Protein AF-A0A8T5YN31-F1 (afdb_monomer)

Solvent-accessible surface area (backbone atoms only — not comparable to full-atom values): 3976 Å² total; per-residue (Å²): 110,71,68,49,54,50,41,52,52,53,47,71,67,53,54,68,90,80,42,54,70,61,39,57,53,49,40,53,50,41,53,48,41,44,52,38,49,53,50,19,68,75,68,72,36,64,67,43,48,51,51,42,52,50,54,55,49,55,51,50,51,53,51,52,56,51,53,69,72,76,107

Nearest PDB structures (foldseek):
  6lea-assembly2_B  TM=9.706E-01  e=1.199E-02  Helicobacter pylori CPY1124
  3k1i-assembly2_B  TM=9.714E-01  e=2.429E-02  Helicobacter pylori 26695
  3iqc-assembly3_A  TM=9.626E-01  e=2.944E-02  Helicobacter pylori 26695
  6gow-assembly1_E  TM=9.198E-01  e=7.228E-02  Bacillus subtilis
  5xef-assembly1_A  TM=9.013E-01  e=2.780E-01  Bacillus cereus ATCC 14579

Sequence (71 aa):
NKCIDILNALTSSLEFETGGELVVNLSRLYDHCVYRLYEASGELSAEKIDEVMLILSNLREGWEGLSGKLG

Organism: Escherichia coli (NCBI:txid562)

pLDDT: mean 89.59, std 8.54, range [48.0, 95.88]

Foldseek 3Di:
DVLLVVLVVVLVPQDPPPCPPVNVVSNVLSVVLNVLVVVCVVVVDPVSVVVSVVSVVVVVVVVVVVVVVVD

Mean predicted aligned error: 4.24 Å

Structure (mmCIF, N/CA/C/O backbone):
data_AF-A0A8T5YN31-F1
#
_entry.id   AF-A0A8T5YN31-F1
#
loop_
_atom_site.group_PDB
_atom_site.id
_atom_site.type_symbol
_atom_site.label_atom_id
_atom_site.label_alt_id
_atom_site.label_comp_id
_atom_site.label_asym_id
_atom_site.label_entity_id
_atom_site.label_seq_id
_atom_site.pdbx_PDB_ins_code
_atom_site.Cartn_x
_atom_site.Cartn_y
_atom_site.Cartn_z
_atom_site.occupancy
_atom_site.B_iso_or_equiv
_atom_site.auth_seq_id
_atom_site.auth_comp_id
_atom_site.auth_asym_id
_atom_site.auth_atom_id
_atom_site.pdbx_PDB_model_num
ATOM 1 N N . ASN A 1 1 ? 15.014 0.140 -1.874 1.00 69.69 1 ASN A N 1
ATOM 2 C CA . ASN A 1 1 ? 14.119 -0.570 -0.931 1.00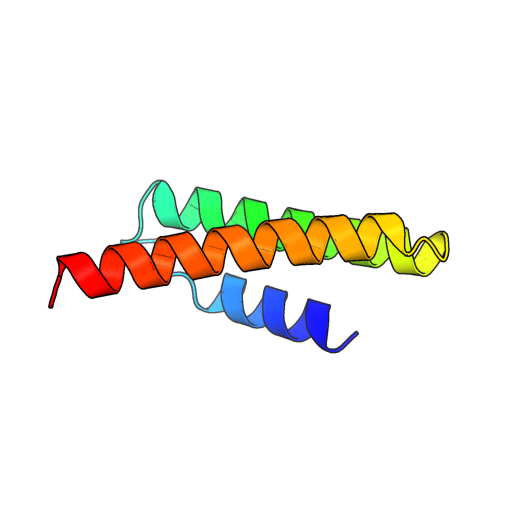 69.69 1 ASN A CA 1
ATOM 3 C C . ASN A 1 1 ? 13.451 0.304 0.133 1.00 69.69 1 ASN A C 1
ATOM 5 O O . ASN A 1 1 ? 12.527 -0.186 0.756 1.00 69.69 1 ASN A O 1
ATOM 9 N N . LYS A 1 2 ? 13.769 1.607 0.261 1.00 85.31 2 LYS A N 1
ATOM 10 C CA . LYS A 1 2 ? 13.144 2.508 1.259 1.00 85.31 2 LYS A CA 1
ATOM 11 C C . LYS A 1 2 ? 11.605 2.488 1.297 1.00 85.31 2 LYS A C 1
ATOM 13 O O . LYS A 1 2 ? 11.025 2.597 2.365 1.00 85.31 2 LYS A O 1
ATOM 18 N N . CYS A 1 3 ? 10.942 2.379 0.143 1.00 87.75 3 CYS A N 1
ATOM 19 C CA . CYS A 1 3 ? 9.477 2.376 0.072 1.00 87.75 3 CYS A CA 1
ATOM 20 C C . CYS A 1 3 ? 8.871 1.093 0.672 1.00 87.75 3 CYS A C 1
ATOM 22 O O . CYS A 1 3 ? 7.908 1.164 1.426 1.00 87.75 3 CYS A O 1
ATOM 24 N N . ILE A 1 4 ? 9.501 -0.060 0.423 1.00 91.06 4 ILE A N 1
ATOM 25 C CA . ILE A 1 4 ? 9.122 -1.347 1.023 1.00 91.06 4 ILE A CA 1
ATOM 26 C C . ILE A 1 4 ? 9.308 -1.297 2.545 1.00 91.06 4 ILE A C 1
ATOM 28 O O . ILE A 1 4 ? 8.425 -1.726 3.279 1.00 91.06 4 ILE A O 1
ATOM 32 N N . ASP A 1 5 ? 10.407 -0.706 3.026 1.00 93.25 5 ASP A N 1
ATOM 33 C CA . ASP A 1 5 ? 10.659 -0.558 4.466 1.00 93.25 5 ASP A CA 1
ATOM 34 C C . ASP A 1 5 ? 9.564 0.279 5.156 1.00 93.25 5 ASP A C 1
ATOM 36 O O . ASP A 1 5 ? 9.113 -0.067 6.246 1.00 93.25 5 ASP A O 1
ATOM 40 N N . ILE A 1 6 ? 9.090 1.346 4.500 1.00 91.88 6 ILE A N 1
ATOM 41 C CA . ILE A 1 6 ? 7.977 2.173 4.993 1.00 91.88 6 ILE A CA 1
ATOM 42 C C . ILE A 1 6 ? 6.673 1.372 5.028 1.00 91.88 6 ILE A C 1
ATOM 44 O O . ILE A 1 6 ? 5.977 1.411 6.038 1.00 91.88 6 ILE A O 1
ATOM 48 N N . LEU A 1 7 ? 6.342 0.639 3.961 1.00 92.50 7 LEU A N 1
ATOM 49 C CA . LEU A 1 7 ? 5.125 -0.180 3.911 1.00 92.50 7 LEU A CA 1
ATOM 50 C C . LEU A 1 7 ? 5.130 -1.252 5.004 1.00 92.50 7 LEU A C 1
ATOM 52 O O . LEU A 1 7 ? 4.140 -1.411 5.708 1.00 92.50 7 LEU A O 1
ATOM 56 N N . ASN A 1 8 ? 6.267 -1.911 5.224 1.00 92.56 8 ASN A N 1
ATOM 57 C CA . ASN A 1 8 ? 6.419 -2.899 6.290 1.00 92.56 8 ASN A CA 1
ATOM 58 C C . ASN A 1 8 ? 6.280 -2.277 7.688 1.00 92.56 8 ASN A C 1
ATOM 60 O O . ASN A 1 8 ? 5.656 -2.871 8.572 1.00 92.56 8 ASN A O 1
ATOM 64 N N . ALA A 1 9 ? 6.831 -1.077 7.899 1.00 93.88 9 ALA A N 1
ATOM 65 C CA . ALA A 1 9 ? 6.664 -0.345 9.151 1.00 93.88 9 ALA A CA 1
ATOM 66 C C . ALA A 1 9 ? 5.197 0.062 9.380 1.00 93.88 9 ALA A C 1
ATOM 68 O O . ALA A 1 9 ? 4.693 -0.089 10.491 1.00 93.88 9 ALA A O 1
ATOM 69 N N . LEU A 1 10 ? 4.498 0.513 8.330 1.00 91.25 10 LEU A N 1
ATOM 7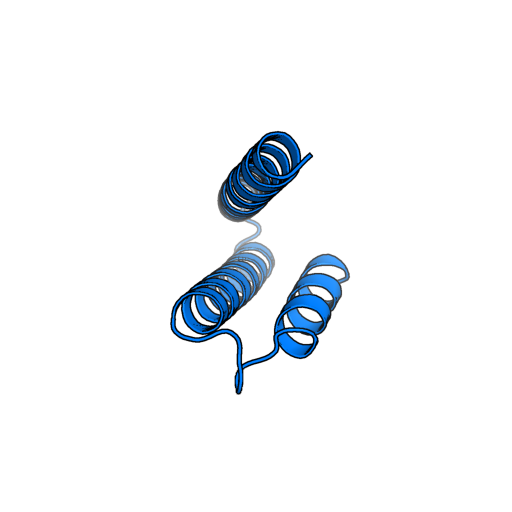0 C CA . LEU A 1 10 ? 3.068 0.828 8.381 1.00 91.25 10 LEU A CA 1
ATOM 71 C C . LEU A 1 10 ? 2.242 -0.411 8.728 1.00 91.25 10 LEU A C 1
ATOM 73 O O . LEU A 1 10 ? 1.454 -0.351 9.667 1.00 91.25 10 LEU A O 1
ATOM 77 N N . THR A 1 11 ? 2.465 -1.543 8.054 1.00 91.69 11 THR A N 1
ATOM 78 C CA . THR A 1 11 ? 1.801 -2.816 8.378 1.00 91.69 11 THR A CA 1
ATOM 79 C C . THR A 1 11 ? 2.046 -3.230 9.827 1.00 91.69 11 THR A C 1
ATOM 81 O O . THR A 1 11 ? 1.110 -3.624 10.516 1.00 91.69 11 THR A O 1
ATOM 84 N N . SER A 1 12 ? 3.279 -3.087 10.322 1.00 92.06 12 SER A N 1
ATOM 85 C CA . SER A 1 12 ? 3.633 -3.432 11.708 1.00 92.06 12 SER A CA 1
ATOM 86 C C . SER A 1 12 ? 3.011 -2.496 12.749 1.00 92.06 12 SER A C 1
ATOM 88 O O . SER A 1 12 ? 2.926 -2.857 13.918 1.00 92.06 12 SER A O 1
ATOM 90 N N . SER A 1 13 ? 2.598 -1.292 12.346 1.00 91.62 13 SER A N 1
ATOM 91 C CA . SER A 1 13 ? 1.934 -0.319 13.223 1.00 91.62 13 SER A CA 1
ATOM 92 C C . SER A 1 13 ? 0.418 -0.512 13.327 1.00 91.62 13 SER A C 1
ATOM 94 O O . SER A 1 13 ? -0.235 0.189 14.098 1.00 91.62 13 SER A O 1
ATOM 96 N N . LEU A 1 14 ? -0.154 -1.426 12.537 1.00 90.62 14 LEU A N 1
ATOM 97 C CA . LEU A 1 14 ? -1.587 -1.683 12.534 1.00 90.62 14 LEU A CA 1
ATOM 98 C C . LEU A 1 14 ? -2.018 -2.470 13.779 1.00 90.62 14 LEU A C 1
ATOM 100 O O . LEU A 1 14 ? -1.431 -3.495 14.117 1.00 90.62 14 LEU A O 1
ATOM 104 N N . GLU A 1 15 ? -3.100 -2.020 14.416 1.00 91.19 15 GLU A N 1
ATOM 105 C CA . GLU A 1 15 ? -3.679 -2.680 15.588 1.00 91.19 15 GLU A CA 1
ATOM 106 C C . GLU A 1 15 ? -4.709 -3.735 15.163 1.00 91.19 15 GLU A C 1
ATOM 108 O O . GLU A 1 15 ? -5.891 -3.442 14.957 1.00 91.19 15 GLU A O 1
ATOM 113 N N . PHE A 1 16 ? -4.255 -4.975 14.989 1.00 88.25 16 PHE A N 1
ATOM 114 C CA . PHE A 1 16 ? -5.096 -6.073 14.503 1.00 88.25 16 PHE A CA 1
ATOM 115 C C . PHE A 1 16 ? -6.129 -6.543 15.533 1.00 88.25 16 PHE A C 1
ATOM 117 O O . PHE A 1 16 ? -7.173 -7.064 15.141 1.00 88.25 16 PHE A O 1
ATOM 124 N N . GLU A 1 17 ? -5.876 -6.342 16.830 1.00 87.88 17 GLU A N 1
ATOM 125 C CA . GLU A 1 17 ? -6.786 -6.793 17.888 1.00 87.88 17 GLU A CA 1
ATOM 126 C C . GLU A 1 17 ? -8.042 -5.915 17.991 1.00 87.88 17 GLU A C 1
ATOM 128 O O . GLU A 1 17 ? -9.130 -6.420 18.263 1.00 87.88 17 GLU A O 1
ATOM 133 N N . THR A 1 18 ? -7.918 -4.606 17.739 1.00 85.75 18 THR A N 1
ATOM 134 C CA . THR A 1 18 ? -9.031 -3.646 17.887 1.00 85.75 18 THR A CA 1
ATOM 135 C C . THR A 1 18 ? -9.509 -3.034 16.570 1.00 85.75 18 THR A C 1
ATOM 137 O O . THR A 1 18 ? -10.622 -2.515 16.505 1.00 85.75 18 THR A O 1
ATOM 140 N N . GLY A 1 19 ? -8.713 -3.117 15.501 1.00 80.12 19 GLY A N 1
ATOM 141 C CA . GLY A 1 19 ? -8.993 -2.456 14.226 1.00 80.12 19 GLY A CA 1
ATOM 142 C C . GLY A 1 19 ? -9.962 -3.183 13.290 1.00 80.12 19 GLY A C 1
ATOM 143 O O . GLY A 1 19 ? -10.379 -2.611 12.279 1.00 80.12 19 GLY A O 1
ATOM 144 N N . GLY A 1 20 ? -10.336 -4.42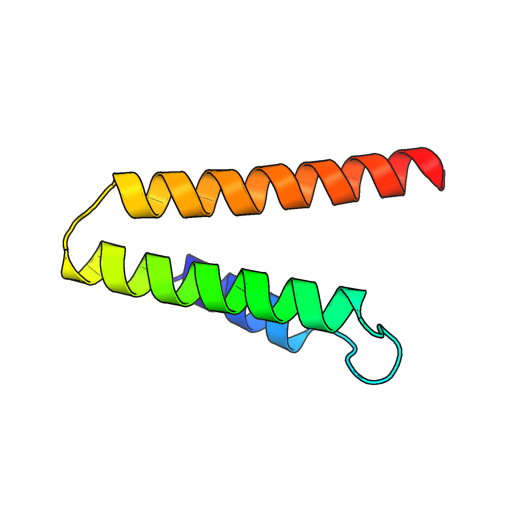6 13.608 1.00 90.25 20 GLY A N 1
ATOM 145 C CA . GLY A 1 20 ? -11.327 -5.198 12.857 1.00 90.25 20 GLY A CA 1
ATOM 146 C C . GLY A 1 20 ? -10.993 -5.361 11.367 1.00 90.25 20 GLY A C 1
ATOM 147 O O . GLY A 1 20 ? -9.835 -5.474 10.968 1.00 90.25 20 GLY A O 1
ATOM 148 N N . GLU A 1 21 ? -12.027 -5.378 10.523 1.00 91.31 21 GLU A N 1
ATOM 149 C CA . GLU A 1 21 ? -11.891 -5.625 9.080 1.00 91.31 21 GLU A CA 1
ATOM 150 C C . GLU A 1 21 ? -11.100 -4.529 8.346 1.00 91.31 21 GLU A C 1
ATOM 152 O O . GLU A 1 21 ? -10.385 -4.819 7.385 1.00 91.31 21 GLU A O 1
ATOM 157 N N . LEU A 1 22 ? -11.171 -3.279 8.817 1.00 88.25 22 LEU A N 1
ATOM 158 C CA . LEU A 1 22 ? -10.455 -2.161 8.203 1.00 88.25 22 LEU A CA 1
ATOM 159 C C . LEU A 1 22 ? -8.942 -2.389 8.238 1.00 88.25 22 LEU A C 1
ATOM 161 O O . LEU A 1 22 ? -8.278 -2.281 7.209 1.00 88.25 22 LEU A O 1
ATOM 165 N N . VAL A 1 23 ? -8.406 -2.742 9.407 1.00 91.75 23 VAL A N 1
ATOM 166 C CA . VAL A 1 23 ? -6.972 -3.002 9.575 1.00 91.75 23 VAL A CA 1
ATOM 167 C C . VAL A 1 23 ? -6.514 -4.188 8.723 1.00 91.75 23 VAL A C 1
ATOM 169 O O . VAL A 1 23 ? -5.477 -4.099 8.067 1.00 91.75 23 VAL A O 1
ATOM 172 N N . VAL A 1 24 ? -7.309 -5.257 8.650 1.00 92.75 24 VAL A N 1
ATOM 173 C CA . VAL A 1 24 ? -7.003 -6.421 7.800 1.00 92.75 24 VAL A CA 1
ATOM 174 C C . VAL A 1 24 ? -6.968 -6.041 6.316 1.00 92.75 24 VAL A C 1
ATOM 176 O O . VAL A 1 24 ? -6.111 -6.511 5.568 1.00 92.75 24 VAL A O 1
ATOM 179 N N . ASN A 1 25 ? -7.876 -5.177 5.866 1.00 92.56 25 ASN A N 1
ATOM 180 C CA . ASN A 1 25 ? -7.879 -4.713 4.481 1.00 92.56 25 ASN A CA 1
ATOM 181 C C . ASN A 1 25 ? -6.695 -3.779 4.184 1.00 92.56 25 ASN A C 1
ATOM 183 O O . ASN A 1 25 ? -6.105 -3.884 3.109 1.00 92.56 25 ASN A O 1
ATOM 187 N N . LEU A 1 26 ? -6.298 -2.928 5.136 1.00 92.56 26 LEU A N 1
ATOM 188 C CA . LEU A 1 26 ? -5.102 -2.086 5.012 1.00 92.56 26 LEU A CA 1
ATOM 189 C C . LEU A 1 26 ? -3.822 -2.920 4.928 1.00 92.56 26 LEU A C 1
ATOM 191 O O . LEU A 1 26 ? -2.995 -2.661 4.057 1.00 92.56 26 LEU A O 1
ATOM 195 N N . SER A 1 27 ? -3.677 -3.949 5.770 1.00 93.75 27 SER A N 1
ATOM 196 C CA . SER A 1 27 ? -2.491 -4.813 5.741 1.00 93.75 27 SER A CA 1
ATOM 197 C C . SER A 1 27 ? -2.356 -5.527 4.395 1.00 93.75 27 SER A C 1
ATOM 199 O O . SER A 1 27 ? -1.285 -5.517 3.797 1.00 93.75 27 SER A O 1
ATOM 201 N N . ARG A 1 28 ? -3.463 -6.060 3.859 1.00 94.44 28 ARG A N 1
ATOM 202 C CA . ARG A 1 28 ? -3.495 -6.695 2.531 1.00 94.44 28 ARG A CA 1
ATOM 203 C C . ARG A 1 28 ? -3.106 -5.731 1.416 1.00 94.44 28 ARG A C 1
ATOM 205 O O . ARG A 1 28 ? -2.434 -6.133 0.469 1.00 94.44 28 ARG A O 1
ATOM 212 N N . LEU A 1 29 ? -3.533 -4.472 1.514 1.00 94.56 29 LEU A N 1
ATOM 213 C CA . LEU A 1 29 ? -3.201 -3.453 0.525 1.00 94.56 29 LEU A CA 1
ATOM 214 C C . LEU A 1 29 ? -1.705 -3.114 0.560 1.00 94.56 29 LEU A C 1
ATOM 216 O O . LEU A 1 29 ? -1.071 -3.028 -0.490 1.00 94.56 29 LEU A O 1
ATOM 220 N N . TYR A 1 30 ? -1.125 -2.978 1.754 1.00 95.44 30 TYR A N 1
ATOM 221 C CA . TYR A 1 30 ? 0.310 -2.750 1.911 1.00 95.44 30 TYR A CA 1
ATOM 222 C C . TYR A 1 30 ? 1.140 -3.937 1.411 1.00 95.44 30 TYR A C 1
ATOM 224 O O . TYR A 1 30 ? 2.091 -3.722 0.659 1.00 95.44 30 TYR A O 1
ATOM 232 N N . ASP A 1 31 ? 0.742 -5.171 1.727 1.00 94.75 31 ASP A N 1
ATOM 233 C CA . ASP A 1 31 ? 1.399 -6.385 1.224 1.00 94.75 31 ASP A CA 1
ATOM 234 C C . ASP A 1 31 ? 1.354 -6.462 -0.308 1.00 94.75 31 ASP A C 1
ATOM 236 O O . ASP A 1 31 ? 2.350 -6.795 -0.957 1.00 94.75 31 ASP A O 1
ATOM 240 N N . HIS A 1 32 ? 0.217 -6.095 -0.908 1.00 95.12 32 HIS A N 1
ATOM 241 C CA . HIS A 1 32 ? 0.092 -6.016 -2.358 1.00 95.12 32 HIS A CA 1
ATOM 242 C C . HIS A 1 32 ? 1.070 -4.993 -2.953 1.00 95.12 32 HIS A C 1
ATOM 244 O O . HIS A 1 32 ? 1.797 -5.317 -3.892 1.00 95.12 32 HIS A O 1
ATOM 250 N N . CYS A 1 33 ? 1.162 -3.790 -2.376 1.00 95.88 33 CYS A N 1
ATOM 251 C CA . CYS A 1 33 ? 2.120 -2.775 -2.816 1.00 95.88 33 CYS A CA 1
ATOM 252 C C . CYS A 1 33 ? 3.570 -3.269 -2.721 1.00 95.88 33 CYS A C 1
ATOM 254 O O . CYS A 1 33 ? 4.356 -3.054 -3.643 1.00 95.88 33 CYS A O 1
ATOM 256 N N . VAL A 1 34 ? 3.927 -3.972 -1.642 1.00 95.25 34 VAL A N 1
ATOM 257 C CA . VAL A 1 34 ? 5.258 -4.575 -1.485 1.00 95.25 34 VAL A CA 1
ATOM 258 C C . VAL A 1 34 ? 5.533 -5.587 -2.600 1.00 95.25 34 VAL A C 1
ATOM 260 O O . VAL A 1 34 ? 6.590 -5.524 -3.231 1.00 95.25 34 VAL A O 1
ATOM 263 N N . TYR A 1 35 ? 4.579 -6.474 -2.897 1.00 94.81 35 TYR A N 1
ATOM 264 C CA . TYR A 1 35 ? 4.709 -7.452 -3.978 1.00 94.81 35 TYR A CA 1
ATOM 265 C C . TYR A 1 35 ? 4.918 -6.781 -5.344 1.00 94.81 35 TYR A C 1
ATOM 267 O O . TYR A 1 35 ? 5.862 -7.119 -6.060 1.00 94.81 35 TYR A O 1
ATOM 275 N N . ARG A 1 36 ? 4.106 -5.768 -5.674 1.00 94.69 36 ARG A N 1
ATOM 276 C CA . ARG A 1 36 ? 4.230 -5.013 -6.932 1.00 94.69 36 ARG A CA 1
ATOM 277 C C . ARG A 1 36 ? 5.576 -4.302 -7.052 1.00 94.69 36 ARG A C 1
ATOM 279 O O . ARG A 1 36 ? 6.159 -4.297 -8.133 1.00 94.69 36 ARG A O 1
ATOM 286 N N . LEU A 1 37 ? 6.109 -3.752 -5.959 1.00 93.88 37 LEU A N 1
ATOM 287 C CA . LEU A 1 37 ? 7.435 -3.122 -5.950 1.00 93.88 37 LEU A CA 1
ATOM 288 C C . LEU A 1 37 ? 8.567 -4.134 -6.183 1.00 93.88 37 LEU A C 1
ATOM 290 O O . LEU A 1 37 ? 9.548 -3.802 -6.852 1.00 93.88 37 LEU A O 1
ATOM 294 N N . TYR A 1 38 ? 8.440 -5.363 -5.675 1.00 94.25 38 TYR A N 1
ATOM 295 C CA . TYR A 1 38 ? 9.392 -6.433 -5.983 1.00 94.25 38 TYR A CA 1
ATOM 296 C C . TYR A 1 38 ? 9.346 -6.832 -7.459 1.00 94.25 38 TYR A C 1
ATOM 298 O O . TYR A 1 38 ? 10.399 -6.916 -8.093 1.00 94.25 38 TYR A O 1
ATOM 306 N N . GLU A 1 39 ? 8.152 -7.014 -8.028 1.00 94.25 39 GLU A N 1
ATOM 307 C CA . GLU A 1 39 ? 7.995 -7.278 -9.463 1.00 94.25 39 GLU A CA 1
ATOM 308 C C . GLU A 1 39 ? 8.554 -6.128 -10.311 1.00 94.25 39 GLU A C 1
ATOM 310 O O . GLU A 1 39 ? 9.298 -6.366 -11.258 1.00 94.25 39 GLU A O 1
ATOM 315 N N . ALA A 1 40 ? 8.271 -4.874 -9.943 1.00 93.50 40 ALA A N 1
ATOM 316 C CA . ALA A 1 40 ? 8.795 -3.691 -10.624 1.00 93.50 40 ALA A CA 1
ATOM 317 C C . ALA A 1 40 ? 10.327 -3.665 -10.623 1.00 93.50 40 ALA A C 1
ATOM 319 O O . ALA A 1 40 ? 10.943 -3.329 -11.632 1.00 93.50 40 ALA A O 1
ATOM 320 N N . SER A 1 41 ? 10.946 -4.054 -9.505 1.00 90.50 41 SER A N 1
ATOM 321 C CA . SER A 1 41 ? 12.401 -4.149 -9.398 1.00 90.50 41 SER A CA 1
ATOM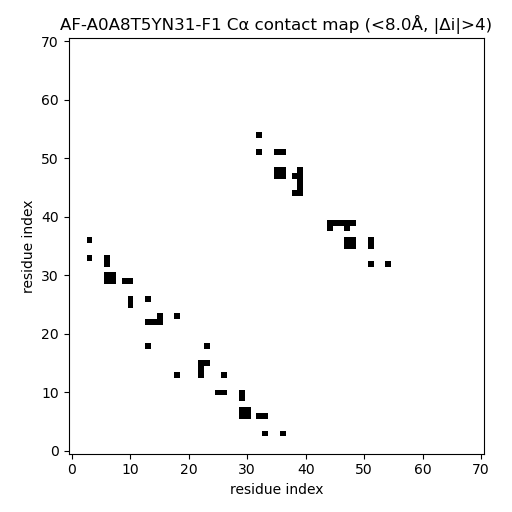 322 C C . SER A 1 41 ? 12.984 -5.275 -10.253 1.00 90.50 41 SER A C 1
ATOM 324 O O . SER A 1 41 ? 14.099 -5.120 -10.746 1.00 90.50 41 SER A O 1
ATOM 326 N N . GLY A 1 42 ? 12.281 -6.403 -10.392 1.00 92.94 42 GLY A N 1
ATOM 327 C CA . GLY A 1 42 ? 12.723 -7.534 -11.211 1.00 92.94 42 GLY A CA 1
ATOM 328 C C . GLY A 1 42 ? 12.536 -7.300 -12.712 1.00 92.94 42 GLY A C 1
ATOM 329 O O . GLY A 1 42 ? 13.388 -7.684 -13.507 1.00 92.94 42 GLY A O 1
ATOM 330 N N . GLU A 1 43 ? 11.445 -6.636 -13.090 1.00 94.50 43 GLU A N 1
ATOM 331 C CA . GLU A 1 43 ? 11.046 -6.401 -14.483 1.00 94.50 43 GLU A CA 1
ATOM 332 C C . GLU A 1 43 ? 11.453 -5.020 -15.016 1.00 94.50 43 GLU A C 1
ATOM 334 O O . GLU A 1 43 ? 11.254 -4.743 -16.196 1.00 94.50 43 GLU A O 1
ATOM 339 N N . LEU A 1 44 ? 12.007 -4.141 -14.169 1.00 90.50 44 LEU A N 1
ATOM 340 C CA . LEU A 1 44 ? 12.307 -2.736 -14.494 1.00 90.50 44 LEU A CA 1
ATOM 341 C C . LEU A 1 44 ? 11.073 -1.972 -15.018 1.00 90.50 44 LEU A C 1
ATOM 343 O O . LEU A 1 44 ? 11.182 -1.087 -15.867 1.00 90.50 44 LEU A O 1
ATOM 347 N N . SER A 1 45 ? 9.888 -2.312 -14.505 1.00 92.94 45 SER A N 1
ATOM 348 C CA . SER A 1 45 ? 8.614 -1.752 -14.964 1.00 92.94 45 SER A CA 1
ATOM 349 C C . SER A 1 45 ? 8.216 -0.515 -14.156 1.00 92.94 45 SER A C 1
ATOM 351 O O . SER A 1 45 ? 7.861 -0.615 -12.980 1.00 92.94 45 SER A O 1
ATOM 353 N N . ALA A 1 46 ? 8.236 0.653 -14.805 1.00 93.25 46 ALA A N 1
ATOM 354 C CA . ALA A 1 46 ? 7.726 1.899 -14.230 1.00 93.25 46 ALA A CA 1
ATOM 355 C C . ALA A 1 46 ? 6.202 1.861 -14.015 1.00 93.25 46 ALA A C 1
ATOM 357 O O . ALA A 1 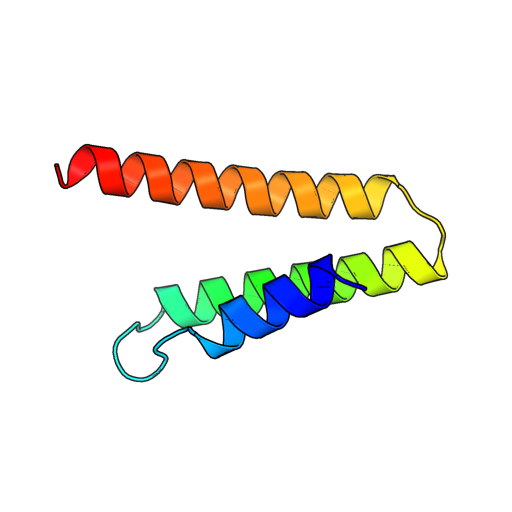46 ? 5.720 2.376 -13.014 1.00 93.25 46 ALA A O 1
ATOM 358 N N . GLU A 1 47 ? 5.458 1.166 -14.879 1.00 94.81 47 GLU A N 1
ATOM 359 C CA . GLU A 1 47 ? 3.995 1.057 -14.779 1.00 94.81 47 GLU A CA 1
ATOM 360 C C . GLU A 1 47 ? 3.548 0.417 -13.456 1.00 94.81 47 GLU A C 1
ATOM 362 O O . GLU A 1 47 ? 2.5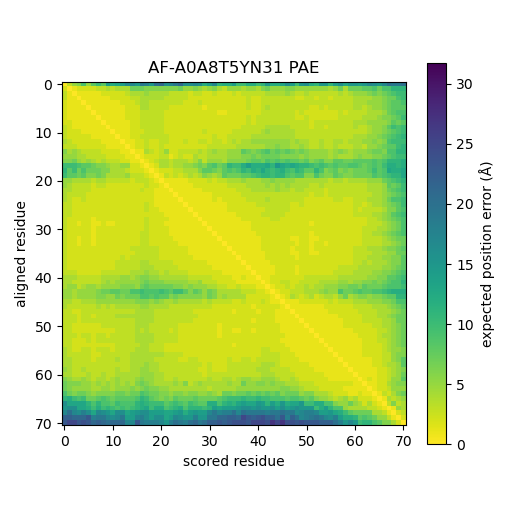81 0.854 -12.835 1.00 94.81 47 GLU A O 1
ATOM 367 N N . LYS A 1 48 ? 4.288 -0.590 -12.969 1.00 91.50 48 LYS A N 1
ATOM 368 C CA . LYS A 1 48 ? 4.019 -1.206 -11.660 1.00 91.50 48 LYS A CA 1
ATOM 369 C C . LYS A 1 48 ? 4.281 -0.242 -10.498 1.00 91.50 48 LYS A C 1
ATOM 371 O O . LYS A 1 48 ? 3.629 -0.341 -9.462 1.00 91.50 48 LYS A O 1
ATOM 376 N N . ILE A 1 49 ? 5.226 0.688 -10.652 1.00 93.38 49 ILE A N 1
ATOM 377 C CA . ILE A 1 49 ? 5.476 1.745 -9.662 1.00 93.38 49 ILE A CA 1
ATOM 378 C C . ILE A 1 49 ? 4.323 2.754 -9.685 1.00 93.38 49 ILE A C 1
ATOM 380 O O . ILE A 1 49 ? 3.842 3.139 -8.619 1.00 93.38 49 ILE A O 1
ATOM 384 N N . ASP A 1 50 ? 3.847 3.135 -10.872 1.00 95.19 50 ASP A N 1
ATOM 385 C CA . ASP A 1 50 ? 2.716 4.055 -11.039 1.00 95.19 50 ASP A CA 1
ATOM 386 C C . ASP A 1 50 ? 1.431 3.509 -10.404 1.00 95.19 50 ASP A C 1
ATOM 388 O O . ASP A 1 50 ? 0.714 4.238 -9.717 1.00 95.19 50 ASP A O 1
ATOM 392 N N . GLU A 1 51 ? 1.175 2.208 -10.544 1.00 94.00 51 GLU A N 1
ATOM 393 C CA . GLU A 1 51 ? 0.056 1.537 -9.877 1.00 94.00 51 GLU A CA 1
ATOM 394 C C . GLU A 1 51 ? 0.149 1.639 -8.347 1.00 94.00 51 GLU A C 1
ATOM 396 O O . GLU A 1 51 ? -0.820 2.018 -7.685 1.00 94.00 51 GLU A O 1
ATOM 401 N N . VAL A 1 52 ? 1.323 1.361 -7.770 1.00 95.12 52 VAL A N 1
ATOM 402 C CA . VAL A 1 52 ? 1.542 1.486 -6.320 1.00 95.12 52 VAL A CA 1
ATOM 403 C C . VAL A 1 52 ? 1.352 2.933 -5.861 1.00 95.12 52 VAL A C 1
ATOM 405 O O . VAL A 1 52 ? 0.728 3.174 -4.825 1.00 95.12 52 VAL A O 1
ATOM 408 N N . MET A 1 53 ? 1.830 3.911 -6.635 1.00 94.81 53 MET A N 1
ATOM 409 C CA . MET A 1 53 ? 1.614 5.330 -6.337 1.00 94.81 53 MET A CA 1
ATOM 410 C C . MET A 1 53 ? 0.132 5.708 -6.354 1.00 94.81 53 MET A C 1
ATOM 412 O O . MET A 1 53 ? -0.307 6.455 -5.475 1.00 94.81 53 MET A O 1
ATOM 416 N N . LEU A 1 54 ? -0.648 5.182 -7.301 1.00 95.50 54 LEU A N 1
ATOM 417 C CA . LEU A 1 54 ? -2.087 5.428 -7.379 1.00 95.50 54 LEU A CA 1
ATOM 418 C C . LEU A 1 54 ? -2.816 4.860 -6.155 1.00 95.50 54 LEU A C 1
ATOM 420 O O . LEU A 1 54 ? -3.620 5.557 -5.536 1.00 95.50 54 LEU A O 1
ATOM 424 N N . ILE A 1 55 ? -2.501 3.622 -5.766 1.00 94.31 55 ILE A N 1
ATOM 425 C CA . ILE A 1 55 ? -3.101 2.967 -4.596 1.00 94.31 55 ILE A CA 1
ATOM 426 C C . ILE A 1 55 ? -2.837 3.778 -3.322 1.00 94.31 55 ILE A C 1
ATOM 428 O O . ILE A 1 55 ? -3.765 4.069 -2.564 1.00 94.31 55 ILE A O 1
ATOM 432 N N . LEU A 1 56 ? -1.581 4.171 -3.091 1.00 93.12 56 LEU A N 1
ATOM 433 C CA . LEU A 1 56 ? -1.198 4.919 -1.893 1.00 93.12 56 LEU A CA 1
ATOM 434 C C . LEU A 1 56 ? -1.784 6.338 -1.879 1.00 93.12 56 LEU A C 1
ATOM 436 O O . LEU A 1 56 ? -2.169 6.821 -0.814 1.00 93.12 56 LEU A O 1
ATOM 440 N N . SER A 1 57 ? -1.897 6.983 -3.042 1.00 94.19 57 SER A N 1
ATOM 441 C CA . SER A 1 57 ? -2.539 8.299 -3.174 1.00 94.19 57 SER A CA 1
ATOM 442 C C . SER A 1 57 ? -4.026 8.231 -2.825 1.00 94.19 57 SER A C 1
ATOM 444 O O . SER A 1 57 ? -4.479 8.975 -1.958 1.00 94.19 57 SER A O 1
ATOM 446 N N . ASN A 1 58 ? -4.760 7.273 -3.398 1.00 93.50 58 ASN A N 1
ATOM 447 C CA . ASN A 1 58 ? -6.182 7.075 -3.100 1.00 93.50 58 ASN A CA 1
ATOM 448 C C . ASN A 1 58 ? -6.414 6.762 -1.617 1.00 93.50 58 ASN A C 1
ATOM 450 O O . ASN A 1 58 ? -7.361 7.256 -1.004 1.00 93.50 58 ASN A O 1
ATOM 454 N N . LEU A 1 59 ? -5.535 5.949 -1.021 1.00 91.00 59 LEU A N 1
ATOM 455 C CA . LEU A 1 59 ? -5.609 5.644 0.401 1.00 91.00 59 LEU A CA 1
ATOM 456 C C . LEU A 1 59 ? -5.433 6.911 1.247 1.00 91.00 59 LEU A C 1
ATOM 458 O O . LEU A 1 59 ? -6.216 7.150 2.167 1.00 91.00 59 LEU A O 1
ATOM 462 N N . ARG A 1 60 ? -4.427 7.732 0.928 1.00 89.25 60 ARG A N 1
ATOM 463 C CA . ARG A 1 60 ? -4.172 9.001 1.615 1.00 89.25 60 ARG A CA 1
ATOM 4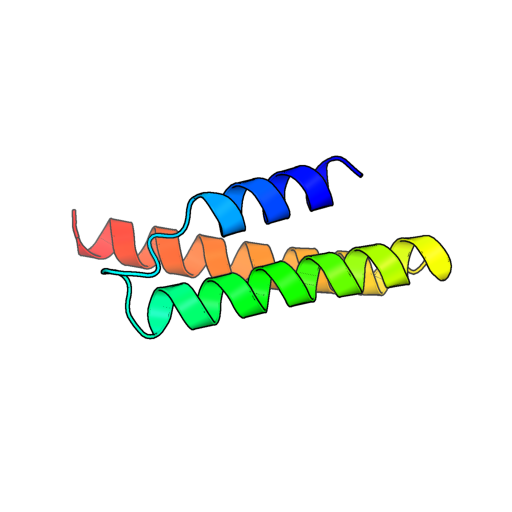64 C C . ARG A 1 60 ? -5.365 9.951 1.510 1.00 89.25 60 ARG A C 1
ATOM 466 O O . ARG A 1 60 ? -5.759 10.520 2.523 1.00 89.25 60 ARG A O 1
ATOM 473 N N . GLU A 1 61 ? -5.955 10.092 0.328 1.00 92.50 61 GLU A N 1
ATOM 474 C CA . GLU A 1 61 ? -7.153 10.916 0.127 1.00 92.50 61 GLU A CA 1
ATOM 475 C C . GLU A 1 61 ? -8.331 10.425 0.980 1.00 92.50 61 GLU A C 1
ATOM 477 O O . GLU A 1 61 ? -9.022 11.226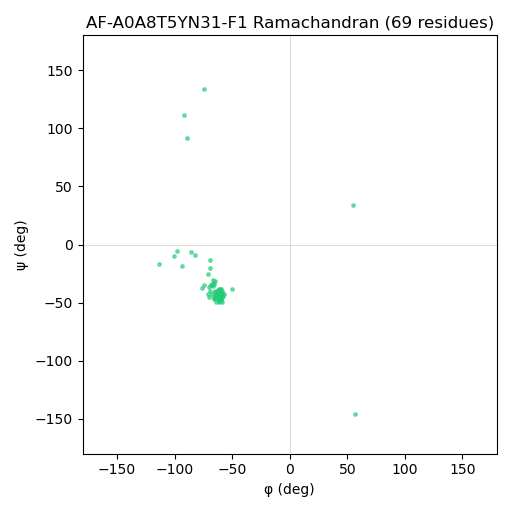 1.611 1.00 92.50 61 GLU A O 1
ATOM 482 N N . GLY A 1 62 ? -8.525 9.105 1.070 1.00 88.25 62 GLY A N 1
ATOM 483 C CA . GLY A 1 62 ? -9.523 8.504 1.954 1.00 88.25 62 GLY A CA 1
ATOM 484 C C . GLY A 1 62 ? -9.314 8.881 3.425 1.00 88.25 62 GLY A C 1
ATOM 485 O O . GLY A 1 62 ? -10.266 9.263 4.108 1.00 88.25 62 GLY A O 1
ATOM 486 N N . TRP A 1 63 ? -8.069 8.841 3.906 1.00 86.31 63 TRP A N 1
ATOM 487 C CA . TRP A 1 63 ? -7.716 9.258 5.267 1.00 86.31 63 TRP A CA 1
ATOM 488 C C . TRP A 1 63 ? -7.923 10.755 5.512 1.00 86.31 63 TRP A C 1
ATOM 490 O O . TRP A 1 63 ? -8.480 11.133 6.544 1.00 86.31 63 TRP A O 1
ATOM 500 N N . GLU A 1 64 ? -7.512 11.610 4.574 1.00 88.19 64 GLU A N 1
ATOM 501 C CA . GLU A 1 64 ? -7.717 13.060 4.665 1.00 88.19 64 GLU A CA 1
ATOM 502 C C . GLU A 1 64 ? -9.216 13.405 4.694 1.00 88.19 64 GLU A C 1
ATOM 504 O O . GLU A 1 64 ? -9.653 14.209 5.520 1.00 88.19 64 GLU A O 1
ATOM 509 N N . GLY A 1 65 ? -10.028 12.729 3.876 1.00 87.19 65 GLY A N 1
ATOM 510 C CA . GLY A 1 65 ? -11.482 12.887 3.865 1.00 87.19 65 GLY A CA 1
ATOM 511 C C . GLY A 1 65 ? -12.175 12.419 5.151 1.00 87.19 65 GLY A C 1
ATOM 512 O O . GLY A 1 65 ? -13.171 13.016 5.559 1.00 87.19 65 GLY A O 1
ATOM 513 N N . LEU A 1 66 ? -11.660 11.375 5.812 1.00 80.44 66 LEU A N 1
ATOM 514 C CA . LEU A 1 66 ? -12.146 10.937 7.127 1.00 80.44 66 LEU A CA 1
ATOM 515 C C . LEU A 1 66 ? -11.769 11.935 8.228 1.00 80.44 66 LEU A C 1
ATOM 517 O O . LEU A 1 66 ? -12.622 12.301 9.034 1.00 80.44 66 LEU A O 1
ATOM 521 N N . SER A 1 67 ? -10.521 12.410 8.229 1.00 75.38 67 SER A N 1
ATOM 522 C CA . SER A 1 67 ? -10.034 13.417 9.178 1.00 75.38 67 SER A CA 1
ATOM 523 C C . SER A 1 67 ? -10.843 14.715 9.084 1.00 75.38 67 SER A C 1
ATOM 525 O O . SER A 1 67 ? -11.318 15.227 10.094 1.00 75.38 67 SER A O 1
ATOM 527 N N . GLY A 1 68 ? -11.116 15.190 7.864 1.00 74.12 68 GLY A N 1
ATOM 528 C CA . GLY A 1 68 ? -11.927 16.388 7.627 1.00 74.12 68 GLY A CA 1
ATOM 529 C C . GLY A 1 68 ? -13.418 16.249 7.964 1.00 74.12 68 GLY A C 1
ATOM 530 O O . GLY A 1 68 ? -14.113 17.256 8.012 1.00 74.12 68 GLY A O 1
ATOM 531 N N . LYS A 1 69 ? -13.928 15.029 8.185 1.00 65.75 69 LYS A N 1
ATOM 532 C CA . LYS A 1 69 ? -15.302 14.784 8.666 1.00 65.75 69 LYS A CA 1
ATOM 533 C C . LYS A 1 69 ? -15.398 14.641 10.187 1.00 65.75 69 LYS A C 1
ATOM 535 O O . LYS A 1 69 ? -16.504 14.699 10.717 1.00 65.75 69 LYS A O 1
ATOM 540 N N 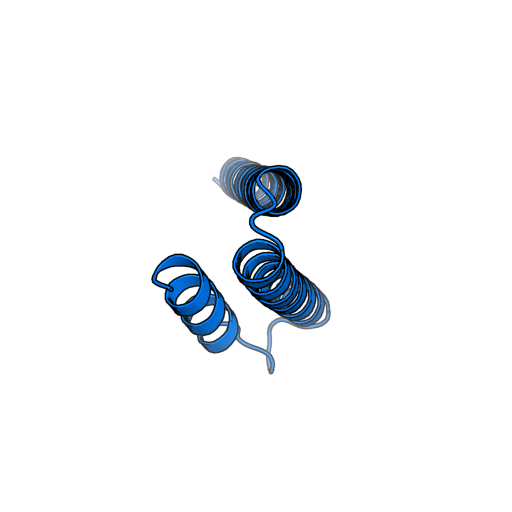. LEU A 1 70 ? -14.276 14.379 10.858 1.00 57.97 70 LEU A N 1
ATOM 541 C CA . LEU A 1 70 ? -14.192 14.179 12.308 1.00 57.97 70 LEU A CA 1
ATOM 542 C C . LEU A 1 70 ? -13.694 15.426 13.061 1.00 57.97 70 LEU A C 1
ATOM 544 O O . LEU A 1 70 ? -13.756 15.434 14.290 1.00 57.97 70 LEU A O 1
ATOM 548 N N . GLY A 1 71 ? -13.210 16.447 12.344 1.00 48.00 71 GLY A N 1
ATOM 549 C CA . GLY A 1 71 ? -12.905 17.789 12.863 1.00 48.00 71 GLY A CA 1
ATOM 550 C C . GLY A 1 71 ? -14.032 18.778 12.607 1.00 48.00 71 GLY A C 1
ATOM 551 O O . GLY A 1 71 ? -14.193 19.685 13.452 1.00 48.00 71 GLY A O 1
#

Secondary structure (DSSP, 8-state):
-HHHHHHHHHHHT--TTTSHHHHHHHHHHHHHHHHHHHHHHHHT-HHHHHHHHHHHHHHHHHHHHHHHHH-

InterPro domains:
  IPR003713 Flagellar protein FliS [PF02561] (1-65)
  IPR003713 Flagellar protein FliS [PTHR34773] (1-67)
  IPR003713 Flagellar protein FliS [cd16098] (1-67)
  IPR036584 Flagellar protein FliS superfamily [SSF101116] (1-67)

Radius of gyration: 13.45 Å; Cα contacts (8 Å, |Δi|>4): 34; chains: 1; bounding box: 29×25×33 Å